Protein AF-A0A933FDN3-F1 (afdb_monomer_lite)

Foldseek 3Di:
DDPPPDCLCQFQQSVCVVPVAFDWDQEPVRFIWTKDKDKDADPDQVFGIFIKIKIFTADPVNPDGPDIFIFPGPATDNDRVVNRVVNRRDGPVNVNVRRRVRVVVVVVVVVVVVVPD

Sequence (117 aa):
MQEYADAPDLTLGGYLQEWGRPPGFSGSDGQPYSVAVDVDETGDPGRPYAAFLIFPRWADTGVAIMEHLESGDVAHGDTAAAARAAALELTLFQIKAELDAAIQRRRAGGVDESSAA

Structure (mmCIF, N/CA/C/O backbone):
data_AF-A0A933FDN3-F1
#
_entry.id   AF-A0A933FDN3-F1
#
loop_
_atom_site.group_PDB
_atom_site.id
_atom_site.type_symbol
_atom_site.label_atom_id
_atom_site.label_alt_id
_atom_site.label_comp_id
_atom_site.label_asym_id
_atom_site.label_entity_id
_atom_site.label_seq_id
_atom_site.pdbx_PDB_ins_code
_atom_site.Cartn_x
_atom_site.Cartn_y
_atom_site.Cartn_z
_atom_site.occupancy
_atom_site.B_iso_or_equiv
_atom_site.auth_seq_id
_atom_site.auth_comp_id
_atom_site.auth_asym_id
_atom_site.auth_atom_id
_atom_site.pdbx_PDB_model_num
ATOM 1 N N . MET A 1 1 ? 25.029 -19.933 15.480 1.00 42.72 1 MET A N 1
ATOM 2 C CA . MET A 1 1 ? 23.615 -19.997 15.065 1.00 42.72 1 MET A CA 1
ATOM 3 C C . MET A 1 1 ? 23.076 -18.603 15.264 1.00 42.72 1 MET A C 1
ATOM 5 O O . MET A 1 1 ? 22.998 -18.173 16.403 1.00 42.72 1 MET A O 1
ATOM 9 N N . GLN A 1 2 ? 22.913 -17.855 14.178 1.00 47.72 2 GLN A N 1
ATOM 10 C CA . GLN A 1 2 ? 22.423 -16.484 14.249 1.00 47.72 2 GLN A CA 1
ATOM 11 C C . GLN A 1 2 ? 20.917 -16.560 14.503 1.00 47.72 2 GLN A C 1
ATOM 13 O O . GLN A 1 2 ? 20.203 -17.269 13.796 1.00 47.72 2 GLN A O 1
ATOM 18 N N . GLU A 1 3 ? 20.494 -15.928 15.586 1.00 46.03 3 GLU A N 1
ATOM 19 C CA . GLU A 1 3 ? 19.109 -15.791 16.013 1.00 46.03 3 GLU A CA 1
ATOM 20 C C . GLU A 1 3 ? 18.352 -15.053 14.898 1.00 46.03 3 GLU A C 1
ATOM 22 O O . GLU A 1 3 ? 18.612 -13.877 14.649 1.00 46.03 3 GLU A O 1
ATOM 27 N N . TYR A 1 4 ? 17.480 -15.755 14.167 1.00 51.66 4 TYR A N 1
ATOM 28 C CA . TYR A 1 4 ? 16.479 -15.129 13.298 1.00 51.66 4 TYR A CA 1
ATOM 29 C C . TYR A 1 4 ? 15.434 -14.501 14.220 1.00 51.66 4 TYR A C 1
ATOM 31 O O . TYR A 1 4 ? 14.379 -15.083 14.464 1.00 51.66 4 TYR A O 1
ATOM 39 N N . ALA A 1 5 ? 15.786 -13.372 14.830 1.00 51.72 5 ALA A N 1
ATOM 40 C CA . ALA A 1 5 ? 14.837 -12.561 15.567 1.00 51.72 5 ALA A CA 1
ATOM 41 C C . ALA A 1 5 ? 13.725 -12.147 14.589 1.00 51.72 5 ALA A C 1
ATOM 43 O O . ALA A 1 5 ? 14.030 -11.546 13.563 1.00 51.72 5 ALA A O 1
ATOM 44 N N . ASP A 1 6 ? 12.498 -12.592 14.886 1.00 54.06 6 ASP A N 1
ATOM 45 C CA . ASP A 1 6 ? 11.188 -12.191 14.344 1.00 54.06 6 ASP A CA 1
ATOM 46 C C . ASP A 1 6 ? 11.246 -11.342 13.072 1.00 54.06 6 ASP A C 1
ATOM 48 O O . ASP A 1 6 ? 11.566 -10.170 13.176 1.00 54.06 6 ASP A O 1
ATOM 52 N N . ALA A 1 7 ? 10.959 -11.921 11.900 1.00 54.38 7 ALA A N 1
ATOM 53 C CA . ALA A 1 7 ? 11.158 -11.319 10.577 1.00 54.38 7 ALA A CA 1
ATOM 54 C C . ALA A 1 7 ? 10.359 -10.004 10.382 1.00 54.38 7 ALA A C 1
ATOM 56 O O . ALA A 1 7 ? 9.226 -10.037 9.887 1.00 54.38 7 ALA A O 1
ATOM 57 N N . PRO A 1 8 ? 10.914 -8.831 10.749 1.00 59.59 8 PRO A N 1
ATOM 58 C CA . PRO A 1 8 ? 10.163 -7.581 10.776 1.00 59.59 8 PRO A CA 1
ATOM 59 C C . PRO A 1 8 ? 10.015 -7.036 9.352 1.00 59.59 8 PRO A C 1
ATOM 61 O O . PRO A 1 8 ? 9.050 -6.360 9.023 1.00 59.59 8 PRO A O 1
ATOM 64 N N . ASP A 1 9 ? 10.936 -7.395 8.463 1.00 70.88 9 ASP A N 1
ATOM 65 C CA . ASP A 1 9 ? 10.963 -7.017 7.056 1.00 70.88 9 ASP A CA 1
ATOM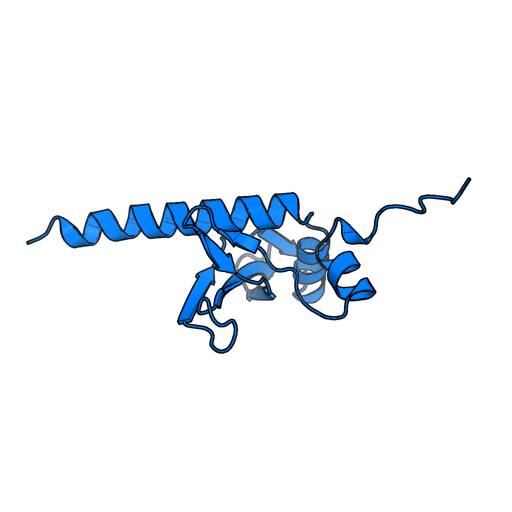 66 C C . ASP A 1 9 ? 9.859 -7.676 6.210 1.00 70.88 9 ASP A C 1
ATOM 68 O O . ASP A 1 9 ? 9.731 -7.358 5.025 1.00 70.88 9 ASP A O 1
ATOM 72 N N . LEU A 1 10 ? 9.039 -8.558 6.795 1.00 90.06 10 LEU A N 1
ATOM 73 C CA . LEU A 1 10 ? 7.920 -9.193 6.099 1.00 90.06 10 LEU A CA 1
ATOM 74 C C . LEU A 1 10 ? 6.657 -8.334 6.050 1.00 90.06 10 LEU A C 1
ATOM 76 O O . LEU A 1 10 ? 5.812 -8.602 5.193 1.00 90.06 10 LEU A O 1
ATOM 80 N N . THR A 1 11 ? 6.510 -7.328 6.919 1.00 97.38 11 THR A N 1
ATOM 81 C CA . THR A 1 11 ? 5.410 -6.348 6.859 1.00 97.38 11 THR A CA 1
ATOM 82 C C . THR A 1 11 ? 5.857 -5.060 6.180 1.00 97.38 11 THR A C 1
ATOM 84 O O . THR A 1 11 ? 7.048 -4.751 6.109 1.00 97.38 11 THR A O 1
ATOM 87 N N . LEU A 1 12 ? 4.904 -4.275 5.672 1.00 97.56 12 LEU A N 1
ATOM 88 C CA . LEU A 1 12 ? 5.218 -2.966 5.101 1.00 97.56 12 LEU A CA 1
ATOM 89 C C . LEU A 1 12 ? 5.864 -2.047 6.149 1.00 97.56 12 LEU A C 1
ATOM 91 O O . LEU A 1 12 ? 6.849 -1.371 5.854 1.00 97.56 12 LEU A O 1
ATOM 95 N N . GLY A 1 13 ? 5.332 -2.042 7.371 1.00 97.75 13 GLY A N 1
ATOM 96 C CA . GLY A 1 13 ? 5.843 -1.253 8.486 1.00 97.75 13 GLY A CA 1
ATOM 97 C C . GLY A 1 13 ? 7.284 -1.599 8.841 1.00 97.75 13 GLY A C 1
ATOM 98 O O . GLY A 1 13 ? 8.126 -0.701 8.900 1.00 97.75 13 GLY A O 1
ATOM 99 N N . GLY A 1 14 ? 7.594 -2.883 9.025 1.00 96.75 14 GLY A N 1
ATOM 100 C CA . GLY A 1 14 ? 8.952 -3.276 9.389 1.00 96.75 14 GLY A CA 1
ATOM 101 C C . GLY A 1 14 ? 9.942 -3.174 8.224 1.00 96.75 14 GLY A C 1
ATOM 102 O O . GLY A 1 14 ? 11.081 -2.765 8.446 1.00 96.75 14 GLY A O 1
ATOM 103 N N . TYR A 1 15 ? 9.511 -3.369 6.968 1.00 96.31 15 TYR A N 1
ATOM 104 C CA . TYR A 1 15 ? 10.349 -3.044 5.805 1.00 96.31 15 TYR A CA 1
ATOM 105 C C . TYR A 1 15 ? 10.719 -1.553 5.775 1.00 96.31 15 TYR A C 1
ATOM 107 O O . TYR A 1 15 ? 11.881 -1.201 5.574 1.00 96.31 15 TYR A O 1
ATOM 115 N N . LEU A 1 16 ? 9.745 -0.661 5.987 1.00 96.38 16 LEU A N 1
ATOM 116 C CA . LEU A 1 16 ? 9.990 0.784 6.026 1.00 96.38 16 LEU A CA 1
ATOM 117 C C . LEU A 1 16 ? 10.937 1.172 7.166 1.00 96.38 16 LEU A C 1
ATOM 119 O O . LEU A 1 16 ? 11.787 2.040 6.968 1.00 96.38 16 LEU A O 1
ATOM 123 N N . GLN A 1 17 ? 10.800 0.541 8.333 1.00 96.12 17 GLN A N 1
ATOM 124 C CA . GLN A 1 17 ? 11.668 0.785 9.482 1.00 96.12 17 GLN A CA 1
ATOM 125 C C . GLN A 1 17 ? 13.125 0.396 9.200 1.00 96.12 17 GLN A C 1
ATOM 127 O O . GLN A 1 17 ? 14.023 1.179 9.502 1.00 96.12 17 GLN A O 1
ATOM 132 N N . GLU A 1 18 ? 13.351 -0.777 8.607 1.00 95.69 18 GLU A N 1
ATOM 133 C CA . GLU A 1 18 ? 14.694 -1.286 8.306 1.00 95.69 18 GLU A CA 1
ATOM 134 C C . GLU A 1 18 ? 15.354 -0.521 7.147 1.00 95.69 18 GLU A C 1
ATOM 136 O O . GLU A 1 18 ? 16.525 -0.150 7.209 1.00 95.69 18 GLU A O 1
ATOM 141 N N . TRP A 1 19 ? 14.603 -0.250 6.074 1.00 94.44 19 TRP A N 1
ATOM 142 C CA . TRP A 1 19 ? 15.176 0.225 4.809 1.00 94.44 19 TRP A CA 1
ATOM 143 C C . TRP A 1 19 ? 14.988 1.718 4.533 1.00 94.44 19 TRP A C 1
ATOM 145 O O . TRP A 1 19 ? 15.616 2.242 3.606 1.00 94.44 19 TRP A O 1
ATOM 155 N N . GLY A 1 20 ? 14.109 2.402 5.271 1.00 94.44 20 GLY A N 1
ATOM 156 C CA . GLY A 1 20 ? 13.834 3.836 5.122 1.00 94.44 20 GLY A CA 1
ATOM 157 C C . GLY A 1 20 ? 13.201 4.241 3.784 1.00 94.44 20 GLY A C 1
ATOM 158 O O . GLY A 1 20 ? 13.157 5.427 3.460 1.00 94.44 20 GLY A O 1
ATOM 159 N N . ARG A 1 21 ? 12.735 3.277 2.981 1.00 94.25 21 ARG A N 1
ATOM 160 C CA . ARG A 1 21 ? 12.101 3.494 1.671 1.00 94.25 21 ARG A CA 1
ATOM 161 C C . ARG A 1 21 ? 11.037 2.426 1.404 1.00 94.25 21 ARG A C 1
ATOM 163 O O . ARG A 1 21 ? 11.166 1.324 1.941 1.00 94.25 21 ARG A O 1
ATOM 170 N N . PRO A 1 22 ? 10.024 2.703 0.566 1.00 95.88 22 PRO A N 1
ATOM 171 C CA . PRO A 1 22 ? 9.028 1.698 0.226 1.00 95.88 22 PRO A CA 1
ATOM 172 C C . PRO A 1 22 ? 9.641 0.541 -0.580 1.00 95.88 22 PRO A C 1
ATOM 174 O O . PRO A 1 22 ? 10.584 0.754 -1.352 1.00 95.88 22 PRO A O 1
ATOM 177 N N . PRO A 1 23 ? 9.102 -0.680 -0.432 1.00 96.31 23 PRO A N 1
ATOM 178 C CA . PRO A 1 23 ? 9.479 -1.811 -1.266 1.00 96.31 23 PRO A CA 1
ATOM 179 C C . PRO A 1 23 ? 9.063 -1.582 -2.725 1.00 96.31 23 PRO A C 1
ATOM 181 O O . PRO A 1 23 ? 8.075 -0.900 -3.014 1.00 96.31 23 PRO A O 1
ATOM 184 N N . GLY A 1 24 ? 9.831 -2.172 -3.642 1.00 96.19 24 GLY A N 1
ATOM 185 C CA . GLY A 1 24 ? 9.500 -2.239 -5.064 1.00 96.19 24 GLY A CA 1
ATOM 186 C C . GLY A 1 24 ? 8.830 -3.567 -5.417 1.00 96.19 24 GLY A C 1
ATOM 187 O O . GLY A 1 24 ? 9.218 -4.615 -4.901 1.00 96.19 24 GLY A O 1
ATOM 188 N N . PHE A 1 25 ? 7.860 -3.531 -6.325 1.00 97.31 25 PHE A N 1
ATOM 189 C CA . PHE A 1 25 ? 7.115 -4.690 -6.807 1.00 97.31 25 PHE A CA 1
ATOM 190 C C . PHE A 1 25 ? 7.066 -4.700 -8.335 1.00 97.31 25 PHE A C 1
ATOM 192 O O . PHE A 1 25 ? 6.869 -3.662 -8.961 1.00 97.31 25 PHE A O 1
ATOM 199 N N . SER A 1 26 ? 7.169 -5.884 -8.937 1.00 97.38 26 SER A N 1
ATOM 200 C CA . SER A 1 26 ? 6.805 -6.081 -10.345 1.00 97.38 26 SER A CA 1
ATOM 201 C C . SER A 1 26 ? 5.324 -6.438 -10.431 1.00 97.38 26 SER A C 1
ATOM 203 O O . SER A 1 26 ? 4.918 -7.487 -9.927 1.00 97.38 26 SER A O 1
ATOM 205 N N . GLY A 1 27 ? 4.511 -5.589 -11.054 1.00 97.50 27 GLY A N 1
ATOM 206 C CA . GLY A 1 27 ? 3.092 -5.866 -11.269 1.00 97.50 27 GLY A CA 1
ATOM 207 C C . GLY A 1 27 ? 2.868 -7.091 -12.162 1.00 97.50 27 GLY A C 1
ATOM 208 O O . GLY A 1 27 ? 3.739 -7.488 -12.938 1.00 97.50 27 GLY A O 1
ATOM 209 N N . SER A 1 28 ? 1.680 -7.699 -12.092 1.00 98.12 28 SER A N 1
ATOM 210 C CA . SER A 1 28 ? 1.260 -8.755 -13.038 1.00 98.12 28 SER A CA 1
ATOM 211 C C . SER A 1 28 ? 1.141 -8.283 -14.501 1.00 98.12 28 SER A C 1
ATOM 213 O O . SER A 1 28 ? 0.918 -9.085 -15.408 1.00 98.12 28 SER A O 1
ATOM 215 N N . ASP A 1 29 ? 1.292 -6.985 -14.752 1.00 96.38 29 ASP A N 1
ATOM 216 C CA . ASP A 1 29 ? 1.444 -6.356 -16.065 1.00 96.38 29 ASP A CA 1
ATOM 217 C C . ASP A 1 29 ? 2.909 -6.143 -16.489 1.00 96.38 29 ASP A C 1
ATOM 219 O O . ASP A 1 29 ? 3.162 -5.623 -17.575 1.00 96.38 29 ASP A O 1
ATOM 223 N N . GLY A 1 30 ? 3.864 -6.567 -15.658 1.00 96.19 30 GLY A N 1
ATOM 224 C CA . GLY A 1 30 ? 5.298 -6.447 -15.899 1.00 96.19 30 GLY A CA 1
ATOM 225 C C . GLY A 1 30 ? 5.889 -5.078 -15.562 1.00 96.19 30 GLY A C 1
ATOM 226 O O . GLY A 1 30 ? 7.083 -4.891 -15.775 1.00 96.19 30 GLY A O 1
ATOM 227 N N . GLN A 1 31 ? 5.097 -4.135 -15.044 1.00 97.25 31 GLN A N 1
ATOM 228 C CA . GLN A 1 31 ? 5.550 -2.771 -14.770 1.00 97.25 31 GLN A CA 1
ATOM 229 C C . GLN A 1 31 ? 6.095 -2.623 -13.335 1.00 97.25 31 GLN A C 1
ATOM 231 O O . GLN A 1 31 ? 5.682 -3.371 -12.440 1.00 97.25 31 GLN A O 1
ATOM 236 N N . PRO A 1 32 ? 7.028 -1.683 -13.082 1.00 97.69 32 PRO A N 1
ATOM 237 C CA . PRO A 1 32 ? 7.577 -1.451 -11.750 1.00 97.69 32 PRO A CA 1
ATOM 238 C C . PRO A 1 32 ? 6.671 -0.545 -10.907 1.00 97.69 32 PRO A C 1
ATOM 240 O O . PRO A 1 32 ? 6.291 0.552 -11.321 1.00 97.69 32 PRO A O 1
ATOM 243 N N . TYR A 1 33 ? 6.390 -0.975 -9.680 1.00 98.50 33 TYR A N 1
ATOM 244 C CA . TYR A 1 33 ? 5.568 -0.255 -8.713 1.00 98.50 33 TYR A CA 1
ATOM 245 C C . TYR A 1 33 ? 6.279 -0.090 -7.374 1.00 98.50 33 TYR A C 1
ATOM 247 O O . TYR A 1 33 ? 7.060 -0.943 -6.959 1.00 98.50 33 TYR A O 1
ATOM 255 N N . SER A 1 34 ? 5.958 0.985 -6.664 1.00 98.00 34 SER A N 1
ATOM 256 C CA . SER A 1 34 ? 6.174 1.096 -5.216 1.00 98.00 34 SER A CA 1
ATOM 257 C C . SER A 1 34 ? 4.824 1.145 -4.500 1.00 98.00 34 SER A C 1
ATOM 259 O O . SER A 1 34 ? 3.785 1.100 -5.151 1.00 98.00 34 SER A O 1
ATOM 261 N N . VAL A 1 35 ? 4.821 1.269 -3.173 1.00 98.56 35 VAL A N 1
ATOM 262 C CA . VAL A 1 35 ? 3.589 1.399 -2.381 1.00 98.56 35 VAL A CA 1
ATOM 263 C C . VAL A 1 35 ? 3.673 2.560 -1.393 1.00 98.56 35 VAL A C 1
ATOM 265 O O . VAL A 1 35 ? 4.733 2.829 -0.828 1.00 98.56 35 VAL A O 1
ATOM 268 N N . ALA A 1 36 ? 2.544 3.221 -1.168 1.00 98.25 36 ALA A N 1
ATOM 269 C CA . ALA A 1 36 ? 2.300 4.137 -0.063 1.00 98.25 36 ALA A CA 1
ATOM 270 C C . ALA A 1 36 ? 0.951 3.802 0.594 1.00 98.25 36 ALA A C 1
ATOM 272 O O . ALA A 1 36 ? 0.081 3.216 -0.046 1.00 98.25 36 ALA A O 1
ATOM 273 N N . VAL A 1 37 ? 0.793 4.167 1.867 1.00 98.62 37 VAL A N 1
ATOM 274 C CA . VAL A 1 37 ? -0.482 4.060 2.594 1.00 98.62 37 VAL A CA 1
ATOM 275 C C . VAL A 1 37 ? -1.065 5.454 2.724 1.00 98.62 37 VAL A C 1
ATOM 277 O 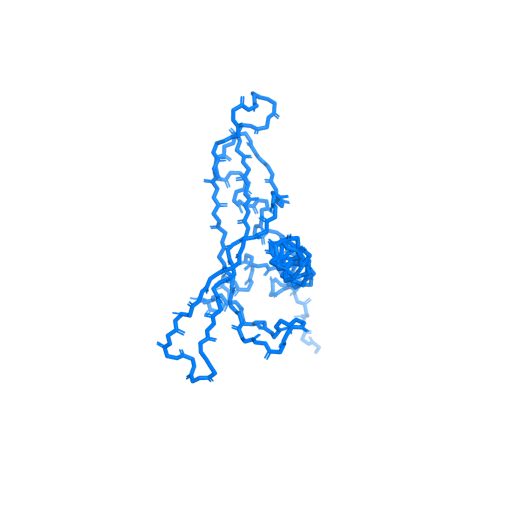O . VAL A 1 37 ? -0.369 6.342 3.229 1.00 98.62 37 VAL A O 1
ATOM 280 N N . ASP A 1 38 ? -2.325 5.600 2.341 1.00 98.50 38 ASP A N 1
ATOM 281 C CA . ASP A 1 38 ? -3.132 6.784 2.621 1.00 98.50 38 ASP A CA 1
ATOM 282 C C . ASP A 1 38 ? -4.376 6.400 3.432 1.00 98.50 38 ASP A C 1
ATOM 284 O O . ASP A 1 38 ? -4.691 5.212 3.569 1.00 98.50 38 ASP A O 1
ATOM 288 N N . VAL A 1 39 ? -5.022 7.387 4.051 1.00 98.69 39 VAL A N 1
ATOM 289 C CA . VAL A 1 39 ? -6.174 7.179 4.932 1.00 98.69 39 VAL A CA 1
ATOM 290 C C . VAL A 1 39 ? -7.203 8.279 4.745 1.00 98.69 39 VAL A C 1
ATOM 292 O O . VAL A 1 39 ? -6.885 9.449 4.941 1.00 98.69 39 VAL A O 1
ATOM 295 N N . ASP A 1 40 ? -8.448 7.879 4.502 1.00 98.31 40 ASP A N 1
ATOM 296 C CA . ASP A 1 40 ? -9.586 8.782 4.353 1.00 98.31 40 ASP A CA 1
ATOM 297 C C . ASP A 1 40 ? -10.688 8.511 5.385 1.00 98.31 40 ASP A C 1
ATOM 299 O O . ASP A 1 40 ? -10.782 7.435 5.987 1.00 98.31 40 ASP A O 1
ATOM 303 N N . GLU A 1 41 ? -11.538 9.519 5.593 1.00 97.88 41 GLU A N 1
ATOM 304 C CA . GLU A 1 41 ? -12.785 9.378 6.345 1.00 97.88 41 GLU A CA 1
ATOM 305 C C . GLU A 1 41 ? -13.849 8.677 5.494 1.00 97.88 41 GLU A C 1
ATOM 307 O O . GLU A 1 41 ? -14.085 9.039 4.343 1.00 97.88 41 GLU A O 1
ATOM 312 N N . THR A 1 42 ? -14.539 7.694 6.069 1.00 95.75 42 THR A N 1
ATOM 313 C CA . THR A 1 42 ? -15.515 6.866 5.332 1.00 95.75 42 THR A CA 1
ATOM 314 C C . THR A 1 42 ? -16.947 7.395 5.416 1.00 95.75 42 THR A C 1
ATOM 316 O O . THR A 1 42 ? -17.817 6.991 4.645 1.00 95.75 42 THR A O 1
ATOM 319 N N . GLY A 1 43 ? -17.226 8.252 6.403 1.00 93.38 43 GLY A N 1
ATOM 320 C CA . GLY A 1 43 ? -18.582 8.655 6.777 1.00 93.38 43 GLY A CA 1
ATOM 321 C C . GLY A 1 43 ? -19.389 7.592 7.543 1.00 93.38 43 GLY A C 1
ATOM 322 O O . GLY A 1 43 ? -20.515 7.887 7.944 1.00 93.38 43 GLY A O 1
ATOM 323 N N . ASP A 1 44 ? -18.843 6.393 7.787 1.00 92.25 44 ASP A N 1
ATOM 324 C CA . ASP A 1 44 ? -19.447 5.354 8.634 1.00 92.25 44 ASP A CA 1
ATOM 325 C C . ASP A 1 44 ? -18.957 5.500 10.089 1.00 92.25 44 ASP A C 1
ATOM 327 O O . ASP A 1 44 ? -17.785 5.235 10.366 1.00 92.25 44 ASP A O 1
ATOM 331 N N . PRO A 1 45 ? -19.826 5.848 11.061 1.00 91.62 45 PRO A N 1
ATOM 332 C CA . PRO A 1 45 ? -19.427 5.971 12.464 1.00 91.62 45 PRO A CA 1
ATOM 333 C C . PRO A 1 45 ? -18.860 4.684 13.080 1.00 91.62 45 PRO A C 1
ATOM 335 O O . PRO A 1 45 ? -18.145 4.760 14.075 1.00 91.62 45 PRO A O 1
ATOM 338 N N . GLY A 1 46 ? -19.191 3.508 12.534 1.00 91.44 46 GLY A N 1
ATOM 339 C CA . GLY A 1 46 ? -18.652 2.223 12.983 1.00 91.44 46 GLY A CA 1
ATOM 340 C C . GLY A 1 46 ? -17.282 1.883 12.392 1.00 91.44 46 GLY A C 1
ATOM 341 O O . GLY A 1 46 ? -16.635 0.948 12.865 1.00 91.44 46 GLY A O 1
ATOM 342 N N . ARG A 1 47 ? -16.847 2.608 11.354 1.00 92.69 47 ARG A N 1
ATOM 343 C CA . ARG A 1 47 ? -15.561 2.444 10.662 1.00 92.69 47 ARG A CA 1
ATOM 344 C C . ARG A 1 47 ? -15.059 3.797 10.146 1.00 92.69 47 ARG A C 1
ATOM 346 O O . ARG A 1 47 ? -14.910 3.955 8.937 1.00 92.69 47 ARG A O 1
ATOM 353 N N . PRO A 1 48 ? -14.821 4.781 11.024 1.00 97.00 48 PRO A N 1
ATOM 354 C CA . PRO A 1 48 ? -14.730 6.185 10.622 1.00 97.00 48 PRO A CA 1
ATOM 355 C C . PRO A 1 48 ? -13.553 6.492 9.695 1.00 97.00 48 PRO A C 1
ATOM 357 O O . PRO A 1 48 ? -13.658 7.413 8.890 1.00 97.00 48 PRO A O 1
ATOM 360 N N . TYR A 1 49 ? -12.473 5.708 9.766 1.00 98.75 49 TYR A N 1
ATOM 361 C CA . TYR A 1 49 ? -11.310 5.842 8.893 1.00 98.75 49 TYR A CA 1
ATOM 362 C C . TYR A 1 49 ? -11.009 4.533 8.167 1.00 98.75 49 TYR A C 1
ATOM 364 O O . TYR A 1 49 ? -10.988 3.470 8.797 1.00 98.75 49 TYR A O 1
ATOM 372 N N . ALA A 1 50 ? -10.708 4.628 6.872 1.00 98.56 50 ALA A N 1
ATOM 373 C CA . ALA A 1 50 ? -10.239 3.525 6.044 1.00 98.56 50 ALA A CA 1
ATOM 374 C C . ALA A 1 50 ? -8.867 3.852 5.455 1.00 98.56 50 ALA A C 1
ATOM 376 O O . ALA A 1 50 ? -8.637 4.944 4.943 1.00 98.56 50 ALA A O 1
ATOM 377 N N . ALA A 1 51 ? -7.952 2.893 5.547 1.00 98.75 51 ALA A N 1
ATOM 378 C CA . ALA A 1 51 ? -6.655 2.956 4.903 1.00 98.75 51 ALA A CA 1
ATOM 379 C C . ALA A 1 51 ? -6.691 2.184 3.586 1.00 98.75 51 ALA A C 1
ATOM 381 O O . ALA A 1 51 ? -7.213 1.067 3.529 1.00 98.75 51 ALA A O 1
ATOM 382 N N . PHE A 1 52 ? -6.060 2.745 2.563 1.00 98.69 52 PHE A N 1
ATOM 383 C CA . PHE A 1 52 ? -5.881 2.128 1.255 1.00 98.69 52 PHE A CA 1
ATOM 384 C C . PHE A 1 52 ? -4.435 2.304 0.782 1.00 98.69 52 PHE A C 1
ATOM 386 O O . PHE A 1 52 ? -3.629 3.032 1.371 1.00 98.69 52 PHE A O 1
ATOM 393 N N . LEU A 1 53 ? -4.079 1.562 -0.259 1.00 98.75 53 LEU A N 1
ATOM 394 C CA . LEU A 1 53 ? -2.747 1.535 -0.835 1.00 98.75 53 LEU A CA 1
ATOM 395 C C . LEU A 1 53 ? -2.740 2.326 -2.134 1.00 98.75 53 LEU A C 1
ATOM 397 O O . LEU A 1 53 ? -3.560 2.091 -3.021 1.00 98.75 53 LEU A O 1
ATOM 401 N N . ILE A 1 54 ? -1.757 3.206 -2.265 1.00 98.62 54 ILE A N 1
ATOM 402 C CA . ILE A 1 54 ? -1.425 3.873 -3.519 1.00 98.62 54 ILE A CA 1
ATOM 403 C C . ILE A 1 54 ? -0.208 3.161 -4.098 1.00 98.62 54 ILE A C 1
ATOM 405 O O . ILE A 1 54 ? 0.816 3.011 -3.428 1.00 98.62 54 ILE A O 1
ATOM 409 N N . PHE A 1 55 ? -0.304 2.757 -5.359 1.00 98.56 55 PHE A N 1
ATOM 410 C CA . PHE A 1 55 ? 0.755 2.095 -6.107 1.00 98.56 55 PHE A CA 1
ATOM 411 C C . PHE A 1 55 ? 1.251 2.988 -7.247 1.00 98.56 55 PHE A C 1
ATOM 413 O O . PHE A 1 55 ? 0.747 2.881 -8.369 1.00 98.56 55 PHE A O 1
ATOM 420 N N . PRO A 1 56 ? 2.237 3.874 -7.009 1.00 98.19 56 PRO A N 1
ATOM 421 C CA . PRO A 1 56 ? 2.885 4.610 -8.085 1.00 98.19 56 PRO A CA 1
ATOM 422 C C . PRO A 1 56 ? 3.550 3.644 -9.067 1.00 98.19 56 PRO A C 1
ATOM 424 O O . PRO A 1 56 ? 4.390 2.835 -8.663 1.00 98.19 56 PRO A O 1
ATOM 427 N N . ARG A 1 57 ? 3.193 3.748 -10.349 1.00 97.88 57 ARG A N 1
ATOM 428 C CA . ARG A 1 57 ? 3.884 3.076 -11.448 1.00 97.88 57 ARG A CA 1
ATOM 429 C C . ARG A 1 57 ? 5.045 3.935 -11.905 1.00 97.88 57 ARG A C 1
ATOM 431 O O . ARG A 1 57 ? 4.857 5.083 -12.313 1.00 97.88 57 ARG A O 1
ATOM 438 N N . TRP A 1 58 ? 6.231 3.360 -11.914 1.00 97.19 58 TRP A N 1
ATOM 439 C CA . TRP A 1 58 ? 7.434 4.027 -12.383 1.00 97.19 58 TRP A CA 1
ATOM 440 C C . TRP A 1 58 ? 7.650 3.764 -13.872 1.00 97.19 58 TRP A C 1
ATOM 442 O O . TRP A 1 58 ? 7.222 2.747 -14.411 1.00 97.19 58 TRP A O 1
ATOM 452 N N . ALA A 1 59 ? 8.322 4.687 -14.555 1.00 94.62 59 ALA A N 1
ATOM 453 C CA . ALA A 1 59 ? 8.940 4.377 -15.837 1.00 94.62 59 ALA A CA 1
ATOM 454 C C . ALA A 1 59 ? 10.013 3.294 -15.637 1.00 94.62 59 ALA A C 1
ATOM 456 O O . ALA A 1 59 ? 10.634 3.249 -14.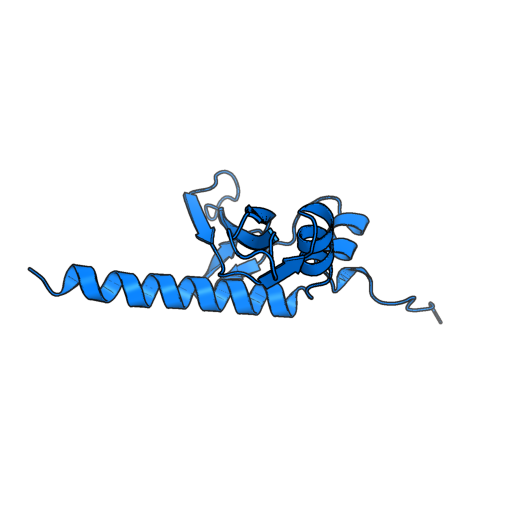576 1.00 94.62 59 ALA A O 1
ATOM 457 N N . ASP A 1 60 ? 10.318 2.502 -16.667 1.00 87.50 60 ASP A N 1
ATOM 458 C CA . ASP A 1 60 ? 11.369 1.467 -16.602 1.00 87.50 60 ASP A CA 1
ATOM 459 C C . ASP A 1 60 ? 12.745 2.022 -16.195 1.00 87.50 60 ASP A C 1
ATOM 461 O O . ASP A 1 60 ? 13.577 1.318 -15.627 1.00 87.50 60 ASP A O 1
ATOM 465 N N . THR A 1 61 ? 12.991 3.309 -16.457 1.00 89.44 61 THR A N 1
ATOM 466 C CA . THR A 1 61 ? 14.214 4.006 -16.036 1.00 89.44 61 THR A CA 1
ATOM 467 C C . THR A 1 61 ? 14.264 4.294 -14.532 1.00 89.44 61 THR A C 1
ATOM 469 O O . THR A 1 61 ? 15.323 4.649 -14.021 1.00 89.44 61 THR A O 1
ATOM 472 N N . GLY A 1 62 ? 13.134 4.196 -13.826 1.00 85.44 62 GLY A N 1
ATOM 473 C CA . GLY A 1 62 ? 12.979 4.528 -12.408 1.00 85.44 62 GLY A CA 1
ATOM 474 C C . GLY A 1 62 ? 12.986 6.029 -12.098 1.00 85.44 62 GLY A C 1
ATOM 475 O O . GLY A 1 62 ? 12.986 6.408 -10.933 1.00 85.44 62 GLY A O 1
ATOM 476 N N . VAL A 1 63 ? 13.013 6.899 -13.115 1.00 89.62 63 VAL A N 1
ATOM 477 C CA . VAL A 1 63 ? 13.246 8.347 -12.928 1.00 89.62 63 VAL A CA 1
ATOM 478 C C . VAL A 1 63 ? 11.954 9.142 -12.729 1.00 89.62 63 VAL A C 1
ATOM 480 O O . VAL A 1 63 ? 11.983 10.239 -12.175 1.00 89.62 63 VAL A O 1
ATOM 483 N N . ALA A 1 64 ? 10.815 8.614 -13.173 1.00 91.25 64 ALA A N 1
ATOM 484 C CA . ALA A 1 64 ? 9.544 9.323 -13.115 1.00 91.25 64 ALA A CA 1
ATOM 485 C C . ALA A 1 64 ? 8.382 8.378 -12.807 1.00 91.25 64 ALA A C 1
ATOM 487 O O . ALA A 1 64 ? 8.362 7.233 -13.264 1.00 91.25 64 ALA A O 1
ATOM 488 N N . ILE A 1 65 ? 7.400 8.897 -12.073 1.00 95.25 65 ILE A N 1
ATOM 489 C CA . ILE A 1 65 ? 6.096 8.261 -11.881 1.00 95.25 65 ILE A CA 1
ATOM 490 C C . ILE A 1 65 ? 5.256 8.555 -13.124 1.00 95.25 65 ILE A C 1
ATOM 492 O O . ILE A 1 65 ? 5.147 9.705 -13.545 1.00 95.25 65 ILE A O 1
ATOM 496 N N . MET A 1 66 ? 4.702 7.509 -13.728 1.00 95.50 66 MET A N 1
ATOM 497 C CA . MET A 1 66 ? 3.903 7.595 -14.953 1.00 95.50 66 MET A CA 1
ATOM 498 C C . MET A 1 66 ? 2.407 7.665 -14.657 1.00 95.50 66 MET A C 1
ATOM 500 O O . MET A 1 66 ? 1.681 8.399 -15.315 1.00 95.50 66 MET A O 1
ATOM 504 N N . GLU A 1 67 ? 1.954 6.879 -13.687 1.00 94.12 67 GLU A N 1
ATOM 505 C CA . GLU A 1 67 ? 0.577 6.840 -13.196 1.00 94.12 67 GLU A CA 1
ATOM 506 C C . GLU A 1 67 ? 0.572 6.218 -11.797 1.00 94.12 67 GLU A C 1
ATOM 508 O O . GLU A 1 67 ? 1.627 5.838 -11.280 1.00 94.12 67 GLU A O 1
ATOM 513 N N . HIS A 1 68 ? -0.599 6.073 -11.189 1.00 96.44 68 HIS A N 1
ATOM 514 C CA . HIS A 1 68 ? -0.771 5.279 -9.982 1.00 96.44 68 HIS A CA 1
ATOM 515 C C . HIS A 1 68 ? -2.033 4.427 -10.073 1.00 96.44 68 HIS A C 1
ATOM 517 O O . HIS A 1 68 ? -2.959 4.728 -10.825 1.00 96.44 68 HIS A O 1
ATOM 523 N N . LEU A 1 69 ? -2.047 3.348 -9.300 1.00 98.00 69 LEU A N 1
ATOM 524 C CA . LEU A 1 69 ? -3.244 2.566 -9.020 1.00 98.00 69 LEU A CA 1
ATOM 525 C C . LEU A 1 69 ? -3.595 2.706 -7.545 1.00 98.00 69 LEU A C 1
ATOM 527 O O . LEU A 1 69 ? -2.710 2.880 -6.710 1.00 98.00 69 LEU A O 1
ATOM 531 N N . GLU A 1 70 ? -4.873 2.579 -7.230 1.00 97.56 70 GLU A N 1
ATOM 532 C CA . GLU A 1 70 ? -5.370 2.554 -5.857 1.00 97.56 70 GLU A CA 1
ATOM 533 C C . GLU A 1 70 ? -5.943 1.163 -5.562 1.00 97.56 70 GLU A C 1
ATOM 535 O O . GLU A 1 70 ? -6.556 0.517 -6.425 1.00 97.56 70 GLU A O 1
ATOM 540 N N . SER A 1 71 ? -5.700 0.657 -4.354 1.00 97.88 71 SER A N 1
ATOM 541 C CA . SER A 1 71 ? -6.434 -0.501 -3.844 1.00 97.88 71 SER A CA 1
ATOM 542 C C . SER A 1 71 ? -7.848 -0.092 -3.418 1.00 97.88 71 SER A C 1
ATOM 544 O O . SER A 1 71 ? -8.203 1.081 -3.428 1.00 97.88 71 SER A O 1
ATOM 546 N N . GLY A 1 72 ? -8.659 -1.069 -3.009 1.00 95.94 72 GLY A N 1
ATOM 547 C CA . GLY A 1 72 ? -9.777 -0.760 -2.114 1.00 95.94 72 GLY A CA 1
ATOM 548 C C . GLY A 1 72 ? -9.285 -0.549 -0.679 1.00 95.94 72 GLY A C 1
ATOM 549 O O . GLY A 1 72 ? -8.078 -0.591 -0.420 1.00 95.94 72 GLY A O 1
ATOM 550 N N . ASP A 1 73 ? -10.217 -0.400 0.256 1.00 97.56 73 ASP A N 1
ATOM 551 C CA . ASP A 1 73 ? -9.899 -0.321 1.682 1.00 97.56 73 ASP A CA 1
ATOM 552 C C . ASP A 1 73 ? -9.250 -1.625 2.160 1.00 97.56 73 ASP A C 1
ATOM 554 O O . ASP A 1 73 ? -9.820 -2.711 2.025 1.00 97.56 73 ASP A O 1
ATOM 558 N N . VAL A 1 74 ? -8.058 -1.520 2.744 1.00 98.31 74 VAL A N 1
ATOM 559 C CA . VAL A 1 74 ? -7.290 -2.674 3.241 1.00 98.31 74 VAL A CA 1
ATOM 560 C C . VAL A 1 74 ? -7.305 -2.780 4.762 1.00 98.31 74 VAL A C 1
ATOM 562 O O . VAL A 1 74 ? -7.093 -3.860 5.311 1.00 98.31 74 VAL A O 1
ATOM 565 N N . ALA A 1 75 ? -7.575 -1.675 5.458 1.00 98.25 75 ALA A N 1
ATOM 566 C CA . ALA A 1 75 ? -7.709 -1.639 6.908 1.00 98.25 75 ALA A CA 1
ATOM 567 C C . ALA A 1 75 ? -8.637 -0.500 7.341 1.00 98.25 75 ALA A C 1
ATOM 569 O O . ALA A 1 75 ? -8.854 0.450 6.598 1.00 98.25 75 ALA A O 1
ATOM 570 N N . HIS A 1 76 ? -9.172 -0.590 8.557 1.00 98.25 76 HIS A N 1
ATOM 571 C CA . HIS A 1 76 ? -10.007 0.451 9.156 1.00 98.25 76 HIS A CA 1
ATOM 572 C C . HIS A 1 76 ? -9.551 0.732 10.586 1.00 98.25 76 HIS A C 1
ATOM 574 O O . HIS A 1 76 ? -8.887 -0.102 11.206 1.00 98.25 76 HIS A O 1
ATOM 580 N N . GLY A 1 77 ? -9.943 1.880 11.130 1.00 97.06 77 GLY A N 1
ATOM 581 C CA . GLY A 1 77 ? -9.699 2.205 12.529 1.00 97.06 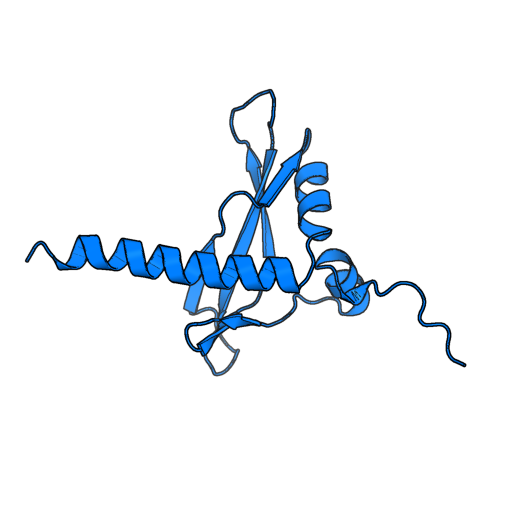77 GLY A CA 1
ATOM 582 C C . GLY A 1 77 ? -10.578 3.337 13.042 1.00 97.06 77 GLY A C 1
ATOM 583 O O . GLY A 1 77 ? -11.135 4.115 12.272 1.00 97.06 77 GLY A O 1
ATOM 584 N N . ASP A 1 78 ? -10.646 3.453 14.368 1.00 97.44 78 ASP A N 1
ATOM 585 C CA . ASP A 1 78 ? -11.369 4.538 15.049 1.00 97.44 78 ASP A CA 1
ATOM 586 C C . ASP A 1 78 ? -10.677 5.903 14.882 1.00 97.44 78 ASP A C 1
ATOM 588 O O . ASP A 1 78 ? -11.260 6.951 15.142 1.00 97.44 78 ASP A O 1
ATOM 592 N N . THR A 1 79 ? -9.413 5.896 14.447 1.00 98.06 79 THR A N 1
ATOM 593 C CA . THR A 1 79 ? -8.628 7.089 14.109 1.00 98.06 79 THR A CA 1
ATOM 594 C C . THR A 1 79 ? -7.837 6.845 12.829 1.00 98.06 79 THR A C 1
ATOM 596 O O . THR A 1 79 ? -7.480 5.700 12.530 1.00 98.06 79 THR A O 1
ATOM 599 N N . ALA A 1 80 ? -7.467 7.919 12.127 1.00 98.25 80 ALA A N 1
ATOM 600 C CA . ALA A 1 80 ? -6.622 7.812 10.940 1.00 98.25 80 ALA A CA 1
ATOM 601 C C . ALA A 1 80 ? -5.283 7.106 11.236 1.00 98.25 80 ALA A C 1
ATOM 603 O O . ALA A 1 80 ? -4.822 6.262 10.469 1.00 98.25 80 ALA A O 1
ATOM 604 N N . ALA A 1 81 ? -4.680 7.392 12.397 1.00 98.44 81 ALA A N 1
ATOM 605 C CA . ALA A 1 81 ? -3.440 6.752 12.832 1.00 98.44 81 ALA A CA 1
ATOM 606 C C . ALA A 1 81 ? -3.608 5.242 13.070 1.00 98.44 81 ALA A C 1
ATOM 608 O O . ALA A 1 81 ? -2.726 4.472 12.697 1.00 98.44 81 ALA A O 1
ATOM 609 N N . ALA A 1 82 ? -4.734 4.814 13.651 1.00 98.25 82 ALA A N 1
ATOM 610 C CA . ALA A 1 82 ? -5.026 3.398 13.872 1.00 98.25 82 ALA A CA 1
ATOM 611 C C . ALA A 1 82 ? -5.252 2.646 12.551 1.00 98.25 82 ALA A C 1
ATOM 613 O O . ALA A 1 82 ? -4.686 1.570 12.367 1.00 98.25 82 ALA A O 1
ATOM 614 N N . ALA A 1 83 ? -6.005 3.233 11.613 1.00 98.62 83 ALA A N 1
ATOM 615 C CA . ALA A 1 83 ? -6.202 2.656 10.283 1.00 98.62 83 ALA A CA 1
ATOM 616 C C . ALA A 1 83 ? -4.864 2.514 9.537 1.00 98.62 83 ALA A C 1
ATOM 618 O O . ALA A 1 83 ? -4.551 1.447 9.006 1.00 98.62 83 ALA A O 1
ATOM 619 N N . ARG A 1 84 ? -4.023 3.559 9.579 1.00 98.69 84 ARG A N 1
ATOM 620 C CA . ARG A 1 84 ? -2.679 3.526 8.992 1.00 98.69 84 ARG A CA 1
ATOM 621 C C . ARG A 1 84 ? -1.799 2.453 9.624 1.00 98.69 84 ARG A C 1
ATOM 623 O O . ARG A 1 84 ? -1.130 1.725 8.901 1.00 98.69 84 ARG A O 1
ATOM 630 N N . ALA A 1 85 ? -1.778 2.362 10.955 1.00 98.31 85 ALA A N 1
ATOM 631 C CA . ALA A 1 85 ? -0.986 1.362 11.665 1.00 98.31 85 ALA A CA 1
ATOM 632 C C . ALA A 1 85 ? -1.409 -0.058 11.267 1.00 98.31 85 ALA A C 1
ATOM 634 O O . ALA A 1 85 ? -0.558 -0.874 10.940 1.00 98.31 85 ALA A O 1
ATOM 635 N N . ALA A 1 86 ? -2.715 -0.319 11.183 1.00 98.31 86 ALA A N 1
ATOM 636 C CA . ALA A 1 86 ? -3.234 -1.606 10.733 1.00 98.31 86 ALA A CA 1
ATOM 637 C C . ALA A 1 86 ? -2.837 -1.938 9.281 1.00 98.31 86 ALA A C 1
ATOM 639 O O . ALA A 1 86 ? -2.486 -3.078 8.992 1.00 98.31 86 ALA A O 1
ATOM 640 N N . ALA A 1 87 ? -2.823 -0.956 8.372 1.00 98.62 87 ALA A N 1
ATOM 641 C CA . ALA A 1 87 ? -2.336 -1.163 7.005 1.00 98.62 87 ALA A CA 1
ATOM 642 C C . ALA A 1 87 ? -0.820 -1.437 6.937 1.00 98.62 87 ALA A C 1
ATOM 644 O O . ALA A 1 87 ? -0.366 -2.164 6.055 1.00 98.62 87 ALA A O 1
ATOM 645 N N . LEU A 1 88 ? -0.024 -0.893 7.864 1.00 98.38 88 LEU A N 1
ATOM 646 C CA . LEU A 1 88 ? 1.417 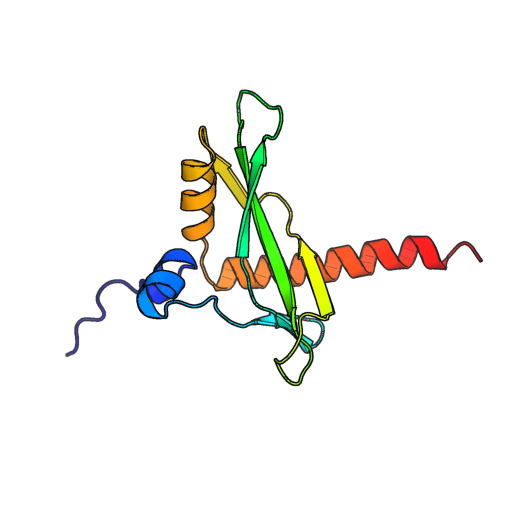-1.163 7.937 1.00 98.38 88 LEU A CA 1
ATOM 647 C C . LEU A 1 88 ? 1.740 -2.594 8.394 1.00 98.38 88 LEU A C 1
ATOM 649 O O . LEU A 1 88 ? 2.808 -3.099 8.051 1.00 98.38 88 LEU A O 1
ATOM 653 N N . GLU A 1 89 ? 0.824 -3.266 9.090 1.00 98.19 89 GLU A N 1
ATOM 654 C CA . GLU A 1 89 ? 0.970 -4.677 9.481 1.00 98.19 89 GLU A CA 1
ATOM 655 C C . GLU A 1 89 ? 0.736 -5.654 8.318 1.00 98.19 89 GLU A C 1
ATOM 657 O O . GLU A 1 89 ? 1.003 -6.851 8.444 1.00 98.19 89 GLU A O 1
ATOM 662 N N . LEU A 1 90 ? 0.260 -5.173 7.164 1.00 98.25 90 LEU A N 1
ATOM 663 C CA . LEU A 1 90 ? 0.121 -6.016 5.982 1.00 98.25 90 LEU A CA 1
ATOM 664 C C . LEU A 1 90 ? 1.481 -6.552 5.546 1.00 98.25 90 LEU A C 1
ATOM 666 O O . LEU A 1 90 ? 2.465 -5.818 5.414 1.00 98.25 90 LEU A O 1
ATOM 670 N N . THR A 1 91 ? 1.510 -7.848 5.256 1.00 97.88 91 THR A N 1
ATOM 671 C CA . THR A 1 91 ? 2.700 -8.497 4.715 1.00 97.88 91 THR A CA 1
ATOM 672 C C . THR A 1 91 ? 2.994 -8.014 3.299 1.00 97.88 91 THR A C 1
ATOM 674 O O . THR A 1 91 ? 2.079 -7.708 2.530 1.00 97.88 91 THR A O 1
ATOM 677 N N . LEU A 1 92 ? 4.263 -8.043 2.886 1.00 97.62 92 LEU A N 1
ATOM 678 C CA . LEU A 1 92 ? 4.654 -7.721 1.509 1.00 97.62 92 LEU A CA 1
ATOM 679 C C . LEU A 1 92 ? 3.938 -8.609 0.473 1.00 97.62 92 LEU A C 1
ATOM 681 O O . LEU A 1 92 ? 3.662 -8.163 -0.640 1.00 97.62 92 LEU A O 1
ATOM 685 N N . PHE A 1 93 ? 3.573 -9.840 0.849 1.00 97.19 93 PHE A N 1
ATOM 686 C CA . PHE A 1 93 ? 2.760 -10.735 0.021 1.00 97.19 93 PHE A CA 1
ATOM 687 C C . PHE A 1 93 ? 1.316 -10.245 -0.141 1.00 97.19 93 PHE A C 1
ATOM 689 O O . PHE A 1 93 ? 0.792 -10.278 -1.253 1.00 97.19 93 PHE A O 1
ATOM 696 N N . GLN A 1 94 ? 0.679 -9.765 0.931 1.00 98.38 94 GLN A N 1
ATOM 697 C CA . GLN A 1 94 ? -0.664 -9.176 0.859 1.00 98.38 94 GLN A CA 1
ATOM 698 C C . GLN A 1 94 ? -0.660 -7.890 0.027 1.00 98.38 94 GLN A C 1
ATOM 700 O O . GLN A 1 94 ? -1.515 -7.728 -0.839 1.00 98.38 94 GLN A O 1
ATOM 705 N N . ILE A 1 95 ? 0.347 -7.028 0.208 1.00 98.50 95 ILE A N 1
ATOM 706 C CA . ILE A 1 95 ? 0.525 -5.821 -0.613 1.00 98.50 95 ILE A CA 1
ATOM 707 C C . ILE A 1 95 ? 0.656 -6.186 -2.099 1.00 98.50 95 ILE A C 1
ATOM 709 O O . ILE A 1 95 ? 0.009 -5.580 -2.953 1.00 98.50 95 ILE A O 1
ATOM 713 N N . LYS A 1 96 ? 1.456 -7.210 -2.420 1.00 98.38 96 LYS A N 1
ATOM 714 C CA . LYS A 1 96 ? 1.614 -7.691 -3.796 1.00 98.38 96 LYS A CA 1
ATOM 715 C C . LYS A 1 96 ? 0.306 -8.226 -4.384 1.00 98.38 96 LYS A C 1
ATOM 717 O O . LYS A 1 96 ? 0.014 -7.956 -5.548 1.00 98.38 96 LYS A O 1
ATOM 72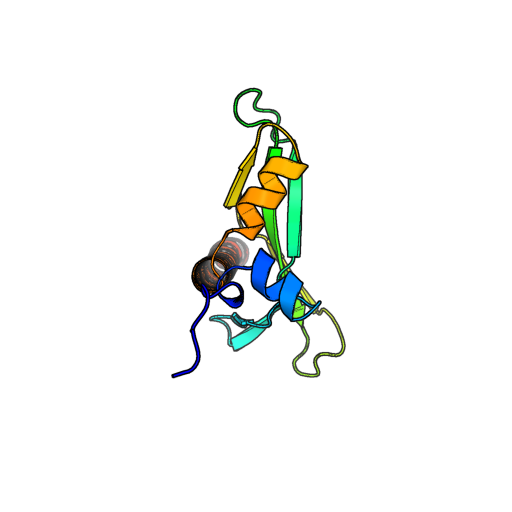2 N N . ALA A 1 97 ? -0.466 -8.975 -3.601 1.00 98.31 97 ALA A N 1
ATOM 723 C CA . ALA A 1 97 ? -1.764 -9.479 -4.033 1.00 98.31 97 ALA A CA 1
ATOM 724 C C . ALA A 1 97 ? -2.746 -8.331 -4.328 1.00 98.31 97 ALA A C 1
ATOM 726 O O . ALA A 1 97 ? -3.427 -8.365 -5.352 1.00 98.31 97 ALA A O 1
ATOM 727 N N . GLU A 1 98 ? -2.764 -7.287 -3.494 1.00 98.56 98 GLU A N 1
ATOM 728 C CA . GLU A 1 98 ? -3.599 -6.103 -3.726 1.00 98.56 98 GLU A CA 1
ATOM 729 C C . GLU A 1 98 ? -3.183 -5.305 -4.965 1.00 98.56 98 GLU A C 1
ATOM 731 O O . GLU A 1 98 ? -4.053 -4.867 -5.720 1.00 98.56 98 GLU A O 1
ATOM 736 N N . LEU A 1 99 ? -1.878 -5.170 -5.233 1.00 98.75 99 LEU A N 1
ATOM 737 C CA . LEU A 1 99 ? -1.388 -4.574 -6.481 1.00 98.75 99 LEU A CA 1
ATOM 738 C C . LEU A 1 99 ? -1.918 -5.340 -7.701 1.00 98.75 99 LEU A C 1
ATOM 740 O O . LEU A 1 99 ? -2.461 -4.744 -8.632 1.00 98.75 99 LEU A O 1
ATOM 744 N N . ASP A 1 100 ? -1.791 -6.667 -7.698 1.00 98.50 100 ASP A N 1
ATOM 745 C CA . ASP A 1 100 ? -2.258 -7.487 -8.816 1.00 98.50 100 ASP A CA 1
ATOM 746 C C . ASP A 1 100 ? -3.780 -7.408 -8.986 1.00 98.50 100 ASP A C 1
ATOM 748 O O . ASP A 1 100 ? -4.271 -7.326 -10.115 1.00 98.50 100 ASP A O 1
ATOM 752 N N . ALA A 1 101 ? -4.532 -7.366 -7.884 1.00 98.25 101 ALA A N 1
ATOM 753 C CA . ALA A 1 101 ? -5.975 -7.164 -7.916 1.00 98.25 101 ALA A CA 1
ATOM 754 C C . ALA A 1 101 ? -6.349 -5.777 -8.473 1.00 98.25 101 ALA A C 1
ATOM 756 O O . ALA A 1 101 ? -7.274 -5.671 -9.281 1.00 98.25 101 ALA A O 1
ATOM 757 N N . ALA A 1 102 ? -5.622 -4.716 -8.108 1.00 98.06 102 ALA A N 1
ATOM 758 C CA . ALA A 1 102 ? -5.833 -3.369 -8.640 1.00 98.06 102 ALA A CA 1
ATOM 759 C C . ALA A 1 102 ? -5.575 -3.301 -10.157 1.00 98.06 102 ALA A C 1
ATOM 761 O O . ALA A 1 102 ? -6.392 -2.749 -10.898 1.00 98.06 102 ALA A O 1
ATOM 762 N N . ILE A 1 103 ? -4.506 -3.946 -10.639 1.00 97.88 103 ILE A N 1
ATOM 763 C CA . ILE A 1 103 ? -4.210 -4.081 -12.075 1.00 97.88 103 ILE A CA 1
ATOM 764 C C . ILE A 1 103 ? -5.362 -4.793 -12.799 1.00 97.88 103 ILE A C 1
ATOM 766 O O . ILE A 1 103 ? -5.808 -4.354 -13.863 1.00 97.88 103 ILE A O 1
ATOM 770 N N . GLN A 1 104 ? -5.879 -5.884 -12.227 1.00 97.31 104 GLN A N 1
ATOM 771 C CA . GLN A 1 104 ? -7.003 -6.623 -12.808 1.00 97.31 104 GLN A CA 1
ATOM 772 C C . GLN A 1 104 ? -8.288 -5.787 -12.853 1.00 97.31 104 GLN A C 1
ATOM 774 O O . GLN A 1 104 ? -8.947 -5.757 -13.894 1.00 97.31 104 GLN A O 1
ATOM 779 N N . ARG A 1 105 ? -8.619 -5.058 -11.777 1.00 96.25 105 ARG A N 1
ATOM 780 C CA . ARG A 1 105 ? -9.773 -4.142 -11.736 1.00 96.25 105 ARG A CA 1
ATOM 781 C C . ARG A 1 105 ? -9.674 -3.060 -12.812 1.00 96.25 105 ARG A C 1
ATOM 783 O O . ARG A 1 105 ? -10.640 -2.841 -13.539 1.00 96.25 105 ARG A O 1
ATOM 790 N N . ARG A 1 106 ? -8.500 -2.438 -12.973 1.00 94.06 106 ARG A N 1
ATOM 791 C CA . ARG A 1 106 ? -8.261 -1.417 -14.008 1.00 94.06 106 ARG A CA 1
ATOM 792 C C . ARG A 1 106 ? -8.470 -1.969 -15.417 1.00 94.06 106 ARG A C 1
ATOM 794 O O . ARG A 1 106 ? -9.081 -1.299 -16.246 1.00 94.06 106 ARG A O 1
ATOM 801 N N . ARG A 1 107 ? -8.000 -3.193 -15.679 1.00 92.69 107 ARG A N 1
ATOM 802 C CA . ARG A 1 107 ? -8.212 -3.879 -16.962 1.00 92.69 107 ARG A CA 1
ATOM 803 C C . ARG A 1 107 ? -9.686 -4.169 -17.217 1.00 92.69 107 ARG A C 1
ATOM 805 O O . ARG A 1 107 ? -10.148 -3.908 -18.318 1.00 92.69 107 ARG A O 1
ATOM 812 N N . ALA A 1 108 ? -10.417 -4.662 -16.218 1.00 89.56 108 ALA A N 1
ATOM 813 C CA . ALA A 1 108 ? -11.847 -4.931 -16.351 1.00 89.56 108 ALA A CA 1
ATOM 814 C C . ALA A 1 108 ? -12.644 -3.646 -16.642 1.00 89.56 108 ALA A C 1
ATOM 816 O O . ALA A 1 108 ? -13.431 -3.626 -17.581 1.00 89.56 108 ALA A O 1
ATOM 817 N N . GLY A 1 109 ? -12.368 -2.553 -15.920 1.00 79.00 109 GLY A N 1
ATOM 818 C CA . GLY A 1 109 ? -13.031 -1.262 -16.145 1.00 79.00 109 GLY A CA 1
ATOM 819 C C . GLY A 1 109 ? -12.684 -0.590 -17.480 1.00 79.00 109 GLY A C 1
ATOM 820 O O . GLY A 1 109 ? -13.479 0.185 -17.993 1.00 79.00 109 GLY A O 1
ATOM 821 N N . GLY A 1 110 ? -11.527 -0.901 -18.075 1.00 60.19 110 GLY A N 1
ATOM 822 C CA . GLY A 1 110 ? -11.143 -0.397 -19.400 1.00 60.19 110 GLY A CA 1
ATOM 823 C C . GLY A 1 110 ? -11.798 -1.126 -20.582 1.00 60.19 110 GLY A C 1
ATOM 824 O O . GLY A 1 110 ? -11.764 -0.616 -21.700 1.00 60.19 110 GLY A O 1
ATOM 825 N N . VAL A 1 111 ? -12.391 -2.307 -20.367 1.00 56.62 111 VAL A N 1
ATOM 826 C CA . VAL A 1 111 ? -13.077 -3.071 -21.427 1.00 56.62 111 VAL A CA 1
ATOM 827 C C . VAL A 1 111 ? -14.497 -2.541 -21.673 1.00 56.62 111 VAL A C 1
ATOM 829 O O . VAL A 1 111 ? -14.947 -2.553 -22.818 1.00 56.62 111 VAL A O 1
ATOM 832 N N . ASP A 1 112 ? -15.169 -2.005 -20.649 1.00 46.72 112 ASP A N 1
ATOM 833 C CA . ASP A 1 112 ? -16.524 -1.442 -20.772 1.00 46.72 112 ASP A CA 1
ATOM 834 C C . ASP A 1 112 ? -16.573 -0.135 -21.594 1.00 46.72 112 ASP A C 1
ATOM 836 O O . ASP A 1 112 ? -17.533 0.094 -22.327 1.00 46.72 112 ASP A O 1
ATOM 840 N N . GLU A 1 113 ? -15.526 0.701 -21.566 1.00 41.59 113 GLU A N 1
ATOM 841 C CA . GLU A 1 113 ? -15.502 1.966 -22.329 1.00 41.59 113 GLU A CA 1
ATOM 842 C C . GLU A 1 113 ? -15.167 1.789 -23.826 1.00 41.59 113 GLU A C 1
ATOM 844 O O . GLU A 1 113 ? -15.520 2.639 -24.643 1.00 41.59 113 GLU A O 1
ATOM 849 N N . SER A 1 114 ? -14.527 0.681 -24.229 1.00 45.09 114 SER A N 1
ATOM 850 C CA . SER A 1 114 ? -14.111 0.454 -25.628 1.00 45.09 114 SER A CA 1
ATOM 851 C C . SER A 1 114 ? -15.147 -0.284 -26.487 1.00 45.09 114 SER A C 1
ATOM 853 O O . SER A 1 114 ? -14.921 -0.449 -27.686 1.00 45.09 114 SER A O 1
ATOM 855 N N . SER A 1 115 ? -16.271 -0.733 -25.915 1.00 45.03 115 SER A N 1
ATOM 856 C CA . SER A 1 115 ? -17.329 -1.453 -26.647 1.00 45.03 115 SER A CA 1
ATOM 857 C C . SER A 1 115 ? -18.471 -0.545 -27.138 1.00 45.03 115 SER A C 1
ATOM 859 O O . SER A 1 115 ? -19.467 -1.048 -27.660 1.00 45.03 115 SER A O 1
ATOM 861 N N . ALA A 1 116 ? -18.348 0.776 -26.973 1.00 46.28 116 ALA A N 1
ATOM 862 C CA . ALA A 1 116 ? -19.377 1.761 -27.323 1.00 46.28 116 ALA A CA 1
ATOM 863 C C . ALA A 1 116 ? -19.086 2.569 -28.610 1.00 46.28 116 ALA A C 1
ATOM 865 O O . ALA A 1 116 ? -19.658 3.647 -28.782 1.00 46.28 116 ALA A O 1
ATOM 866 N N . ALA A 1 117 ? -18.222 2.076 -29.507 1.00 38.12 117 ALA A N 1
ATOM 867 C CA . ALA A 1 117 ? -17.892 2.731 -30.782 1.00 38.12 117 ALA A CA 1
ATOM 868 C C . ALA A 1 117 ? -18.404 1.954 -32.003 1.00 38.12 117 ALA A C 1
ATOM 870 O O . ALA A 1 117 ? -18.222 0.715 -32.034 1.00 38.12 117 ALA A O 1
#

pLDDT: mean 89.71, std 16.72, range [38.12, 98.75]

Radius of gyration: 16.33 Å; chains: 1; bounding box: 43×29×47 Å

Secondary structure (DSSP, 8-state):
-------GGGBHHHHHHHHSSPPEEE-TTS-EEE-EEEEEE-S-TTS-EEEEEEEEEEPTTSSSEEEEEEEEEEEEESSHHHHHHHHHTSBHHHHHHHHHHHHHHHHHHHHHHTT--